Protein AF-A0A3M2JNF5-F1 (afdb_monomer)

Sequence (57 aa):
GLGREIATLVNEKMAPGMYEVQWDGRDDTGKPVSSGVYLYRLKAGDFTATRKMILMR

Solvent-accessible surface area (backbone atoms only — not comparable to full-atom values): 4207 Å² total; per-residue (Å²): 132,84,82,78,90,55,61,83,92,77,94,74,91,76,75,96,79,89,85,86,84,84,85,88,52,44,31,78,85,72,47,76,57,81,69,45,81,43,78,50,75,53,75,58,90,91,48,73,49,77,49,81,45,77,47,81,128

Secondary structure (DSSP, 8-state):
-PPPP---S--SPPPSS-------SB-TTSPBPPSEEEEEEEEETTEEEEEEEEE--

Structure (mmCIF, N/CA/C/O backbone):
data_AF-A0A3M2JNF5-F1
#
_entry.id   AF-A0A3M2JNF5-F1
#
loop_
_atom_site.group_PDB
_atom_site.id
_atom_site.type_symbol
_atom_site.label_atom_id
_atom_site.label_alt_id
_atom_site.label_comp_id
_atom_site.label_asym_id
_atom_site.label_entity_id
_atom_site.label_seq_id
_atom_site.pdbx_PDB_ins_code
_atom_site.Cartn_x
_atom_site.Cartn_y
_atom_site.Cartn_z
_atom_site.occupancy
_atom_site.B_iso_or_equiv
_atom_site.auth_seq_id
_atom_site.auth_comp_id
_atom_site.auth_asym_id
_atom_site.auth_atom_id
_atom_site.pdbx_PDB_model_num
ATOM 1 N N . GLY A 1 1 ? 10.146 -3.959 15.482 1.00 49.22 1 GLY A N 1
ATOM 2 C CA . GLY A 1 1 ? 9.006 -4.886 15.357 1.00 49.22 1 GLY A CA 1
ATOM 3 C C . GLY A 1 1 ? 8.643 -4.977 13.896 1.00 49.22 1 GLY A C 1
ATOM 4 O O . GLY A 1 1 ? 8.527 -3.932 13.270 1.00 49.22 1 GLY A O 1
ATOM 5 N N . LEU A 1 2 ? 8.583 -6.183 13.333 1.00 65.06 2 LEU A N 1
ATOM 6 C CA . LEU A 1 2 ? 8.266 -6.382 11.917 1.00 65.06 2 LEU A CA 1
ATOM 7 C C . LEU A 1 2 ? 6.800 -5.994 11.677 1.00 65.06 2 LEU A C 1
ATOM 9 O O . LEU A 1 2 ? 5.925 -6.397 12.441 1.00 65.06 2 LEU A O 1
ATOM 13 N N . GLY A 1 3 ? 6.549 -5.165 10.663 1.00 78.69 3 GLY A N 1
ATOM 14 C CA . GLY A 1 3 ? 5.189 -4.852 10.232 1.00 78.69 3 GLY A CA 1
ATOM 15 C C . GLY A 1 3 ? 4.462 -6.124 9.795 1.00 78.69 3 GLY A C 1
ATOM 16 O O . GLY A 1 3 ? 5.089 -7.064 9.310 1.00 78.69 3 GLY A O 1
ATOM 17 N N . ARG A 1 4 ? 3.144 -6.159 9.986 1.00 90.25 4 ARG A N 1
ATOM 18 C CA . ARG A 1 4 ? 2.288 -7.252 9.523 1.00 90.25 4 ARG A CA 1
ATOM 19 C C . ARG A 1 4 ? 1.778 -6.923 8.122 1.00 90.25 4 ARG A C 1
ATOM 21 O O . ARG A 1 4 ? 1.244 -5.836 7.917 1.00 90.25 4 ARG A O 1
ATOM 28 N N . GLU A 1 5 ? 1.926 -7.857 7.188 1.00 94.50 5 GLU A N 1
ATOM 29 C CA . GLU A 1 5 ? 1.240 -7.782 5.897 1.00 94.50 5 GLU A CA 1
ATOM 30 C C . GLU A 1 5 ? -0.270 -7.929 6.119 1.00 94.50 5 GLU A C 1
ATOM 32 O O . GLU A 1 5 ? -0.713 -8.801 6.871 1.00 94.50 5 GLU A O 1
ATOM 37 N N . ILE A 1 6 ? -1.042 -7.006 5.545 1.00 96.88 6 ILE A N 1
ATOM 38 C CA . ILE A 1 6 ? -2.490 -6.920 5.762 1.00 96.88 6 ILE A CA 1
ATOM 39 C C . ILE A 1 6 ? -3.255 -7.526 4.593 1.00 96.88 6 ILE A C 1
ATOM 41 O O . ILE A 1 6 ? -4.160 -8.324 4.821 1.00 96.88 6 ILE A O 1
ATOM 45 N N . ALA A 1 7 ? -2.909 -7.122 3.372 1.00 96.94 7 ALA A N 1
ATOM 46 C CA . ALA A 1 7 ? -3.552 -7.599 2.164 1.00 96.94 7 ALA A CA 1
ATOM 47 C C . ALA A 1 7 ? -2.597 -7.539 0.970 1.00 96.94 7 ALA A C 1
A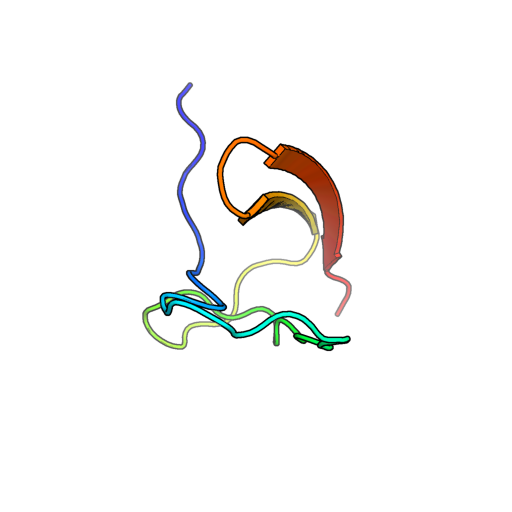TOM 49 O O . ALA A 1 7 ? -1.790 -6.605 0.869 1.00 96.94 7 ALA A O 1
ATOM 50 N N . THR A 1 8 ? -2.754 -8.474 0.035 1.00 97.00 8 THR A N 1
ATOM 51 C CA . THR A 1 8 ? -2.140 -8.413 -1.296 1.00 97.00 8 THR A CA 1
ATOM 52 C C . THR A 1 8 ? -3.192 -8.025 -2.332 1.00 97.00 8 THR A C 1
ATOM 54 O O . THR A 1 8 ? -4.079 -8.807 -2.652 1.00 97.00 8 THR A O 1
ATOM 57 N N . LEU A 1 9 ? -3.090 -6.812 -2.885 1.00 96.62 9 LEU A N 1
ATOM 58 C CA . LEU A 1 9 ? -4.100 -6.288 -3.820 1.00 96.62 9 LEU A CA 1
ATOM 59 C C . LEU A 1 9 ? -3.903 -6.767 -5.264 1.00 96.62 9 LEU A C 1
ATOM 61 O O . LEU A 1 9 ? -4.866 -6.898 -6.009 1.00 96.62 9 LEU A O 1
ATOM 65 N N . VAL A 1 10 ? -2.651 -6.999 -5.667 1.00 96.31 10 VAL A N 1
ATOM 66 C CA . VAL A 1 10 ? -2.274 -7.481 -7.002 1.00 96.31 10 VAL A CA 1
ATOM 67 C C . VAL A 1 10 ? -1.116 -8.459 -6.843 1.00 96.31 10 VAL A C 1
ATOM 69 O O . VAL A 1 10 ? -0.108 -8.121 -6.223 1.00 96.31 10 VAL A O 1
ATOM 72 N N . ASN A 1 11 ? -1.250 -9.656 -7.417 1.00 94.56 11 ASN A N 1
ATOM 73 C CA . ASN A 1 11 ? -0.219 -10.699 -7.401 1.00 94.56 11 ASN A CA 1
ATOM 74 C C . ASN A 1 11 ? -0.023 -11.328 -8.789 1.00 94.56 11 ASN A C 1
ATOM 76 O O . ASN A 1 11 ? 0.000 -12.547 -8.952 1.00 94.56 11 ASN A O 1
ATOM 80 N N . GLU A 1 12 ? 0.072 -10.489 -9.816 1.00 93.81 12 GLU A N 1
ATOM 81 C CA . GLU A 1 12 ? 0.233 -10.934 -11.197 1.00 93.81 12 GLU A CA 1
ATOM 82 C C . GLU A 1 12 ? 1.200 -10.042 -11.977 1.00 93.81 12 GLU A C 1
ATOM 84 O O . GLU A 1 12 ? 1.522 -8.920 -11.579 1.00 93.81 12 GLU A O 1
ATOM 89 N N . LYS A 1 13 ? 1.691 -10.562 -13.106 1.00 93.00 13 LYS A N 1
ATOM 90 C CA . LYS A 1 13 ? 2.472 -9.770 -14.057 1.00 93.00 13 LYS A CA 1
ATOM 91 C C . LYS A 1 13 ? 1.508 -8.992 -14.941 1.00 93.00 13 LYS A C 1
ATOM 93 O O . LYS A 1 13 ? 0.747 -9.592 -15.692 1.00 93.00 13 LYS A O 1
ATOM 98 N N . MET A 1 14 ? 1.594 -7.671 -14.888 1.00 94.44 14 MET A N 1
ATOM 99 C CA . MET A 1 14 ? 0.795 -6.784 -15.728 1.00 94.44 14 MET A CA 1
ATOM 100 C C . MET A 1 14 ? 1.626 -6.311 -16.925 1.00 94.44 14 MET A C 1
ATOM 102 O O . MET A 1 14 ? 2.833 -6.085 -16.802 1.00 94.44 14 MET A O 1
ATOM 106 N N . ALA A 1 15 ? 0.992 -6.183 -18.090 1.00 95.31 15 ALA A N 1
ATOM 107 C CA . ALA A 1 15 ? 1.616 -5.558 -19.253 1.00 95.31 15 ALA A CA 1
ATOM 108 C C . ALA A 1 15 ? 1.855 -4.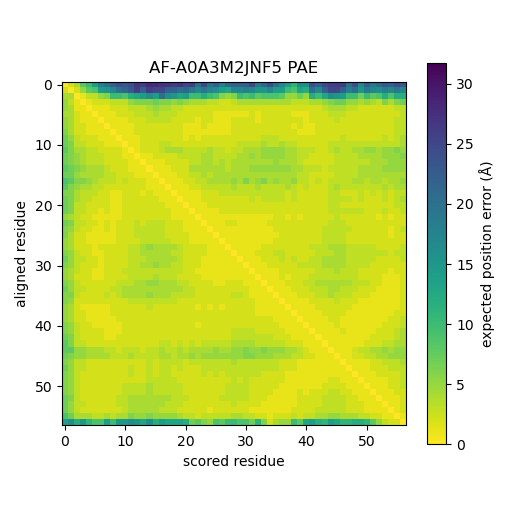054 -18.992 1.00 95.31 15 ALA A C 1
ATOM 110 O O . ALA A 1 15 ? 1.278 -3.490 -18.063 1.00 95.31 15 ALA A O 1
ATOM 111 N N . PRO A 1 16 ? 2.694 -3.368 -19.782 1.00 94.88 16 PRO A N 1
ATOM 112 C CA . PRO A 1 16 ? 2.813 -1.917 -19.681 1.00 94.88 16 PRO A CA 1
ATOM 113 C C . PRO A 1 16 ? 1.456 -1.233 -19.903 1.00 94.88 16 PRO A C 1
ATOM 115 O O . PRO A 1 16 ? 0.783 -1.490 -20.900 1.00 94.88 16 PRO A O 1
ATOM 118 N N . GLY A 1 17 ? 1.063 -0.355 -18.981 1.00 95.12 17 GLY A N 1
ATOM 119 C CA . GLY A 1 17 ? -0.233 0.313 -19.016 1.00 95.12 17 GLY A CA 1
ATOM 120 C C . GLY A 1 17 ? -0.514 1.113 -17.748 1.00 95.12 17 GLY A C 1
ATOM 121 O O . GLY A 1 17 ? 0.296 1.142 -16.821 1.00 95.12 17 GLY A O 1
ATOM 122 N N . MET A 1 18 ? -1.672 1.771 -17.728 1.00 95.62 18 MET A N 1
ATOM 123 C CA . MET A 1 18 ? -2.188 2.478 -16.557 1.00 95.62 18 MET A CA 1
ATOM 124 C C . MET A 1 18 ? -3.210 1.596 -15.848 1.00 95.62 18 MET A C 1
ATOM 126 O O . MET A 1 18 ? -4.111 1.060 -16.491 1.00 95.62 18 MET A O 1
ATOM 130 N N . TYR A 1 19 ? -3.077 1.478 -14.530 1.00 95.25 19 TYR A N 1
ATOM 131 C CA . TYR A 1 19 ? -3.939 0.644 -13.700 1.00 95.25 19 TYR A CA 1
ATOM 132 C C . TYR A 1 19 ? -4.352 1.398 -12.443 1.00 95.25 19 TYR A C 1
ATOM 134 O O . TYR A 1 19 ? -3.564 2.155 -11.873 1.00 95.25 19 TYR A O 1
ATOM 142 N N . GLU A 1 20 ? -5.578 1.148 -12.004 1.00 95.56 20 GLU A N 1
ATOM 143 C CA . GLU A 1 20 ? -6.122 1.645 -10.749 1.00 95.56 20 GLU A CA 1
ATOM 144 C C . GLU A 1 20 ? -6.496 0.451 -9.873 1.00 95.56 20 GLU A C 1
ATOM 146 O O . GLU A 1 20 ? -7.103 -0.512 -10.338 1.00 95.56 20 GLU A O 1
ATOM 151 N N . VAL A 1 21 ? -6.083 0.500 -8.609 1.00 95.19 21 VAL A N 1
ATOM 152 C CA . VAL A 1 21 ? -6.329 -0.557 -7.629 1.00 95.19 21 VAL A CA 1
ATOM 153 C C . VAL A 1 21 ? -6.850 0.102 -6.365 1.00 95.19 21 VAL A C 1
ATOM 155 O O . VAL A 1 21 ? -6.181 0.963 -5.791 1.00 95.19 21 VAL A O 1
ATOM 158 N N . GLN A 1 22 ? -8.030 -0.319 -5.922 1.00 95.31 22 GLN A N 1
ATOM 159 C CA . GLN A 1 22 ? -8.649 0.159 -4.696 1.00 95.31 22 GLN A CA 1
ATOM 160 C C . GLN A 1 22 ? -8.537 -0.909 -3.612 1.00 95.31 22 GLN A C 1
ATOM 162 O O . GLN A 1 22 ? -8.909 -2.061 -3.817 1.00 95.31 22 GLN A O 1
ATOM 167 N N . TRP A 1 23 ? -8.056 -0.511 -2.437 1.00 96.44 23 TRP A N 1
ATOM 168 C CA . TRP A 1 23 ? -8.192 -1.326 -1.238 1.00 96.44 23 TRP A CA 1
ATOM 169 C C . TRP A 1 23 ? -9.494 -0.978 -0.522 1.00 96.44 23 TRP A C 1
ATOM 171 O O . TRP A 1 23 ? -9.775 0.194 -0.276 1.00 96.44 23 TRP A O 1
ATOM 181 N N . ASP A 1 24 ? -10.269 -1.993 -0.159 1.00 96.12 24 ASP A N 1
ATOM 182 C CA . ASP A 1 24 ? -11.569 -1.849 0.504 1.00 96.12 24 ASP A CA 1
ATOM 183 C C . ASP A 1 24 ? -11.477 -1.837 2.043 1.00 96.12 24 ASP A C 1
ATOM 185 O O . ASP A 1 24 ? -12.494 -1.819 2.738 1.00 96.12 24 ASP A O 1
ATOM 189 N N . GLY A 1 25 ? -10.259 -1.848 2.593 1.00 96.94 25 GLY A N 1
ATOM 190 C CA . GLY A 1 25 ? -10.03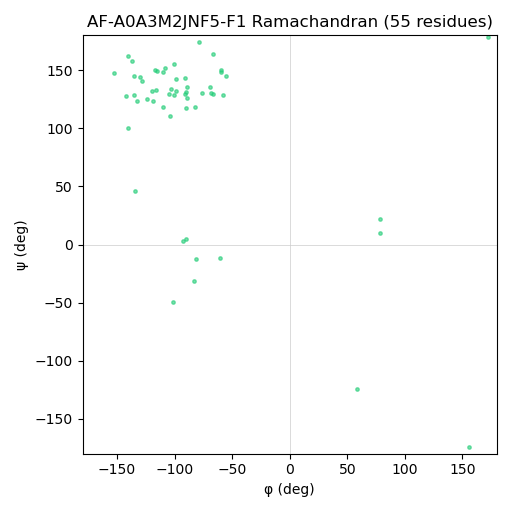3 -1.857 4.035 1.00 96.94 25 GLY A CA 1
ATOM 191 C C . GLY A 1 25 ? -10.219 -3.230 4.685 1.00 96.94 25 GLY A C 1
ATOM 192 O O . GLY A 1 25 ? -10.475 -3.291 5.892 1.00 96.94 25 GLY A O 1
ATOM 193 N N . ARG A 1 26 ? -10.111 -4.329 3.925 1.00 97.56 26 ARG A N 1
ATOM 194 C CA . ARG A 1 26 ? -10.116 -5.705 4.449 1.00 97.56 26 ARG A CA 1
ATOM 195 C C . ARG A 1 26 ? -8.742 -6.365 4.381 1.00 97.56 26 ARG A C 1
ATOM 197 O O . ARG A 1 26 ? -7.917 -6.018 3.543 1.00 97.56 26 ARG A O 1
ATOM 204 N N . ASP A 1 27 ? -8.485 -7.302 5.285 1.00 97.25 27 ASP A N 1
ATOM 205 C CA . ASP A 1 27 ? -7.327 -8.193 5.193 1.00 97.25 27 ASP A CA 1
ATOM 206 C C . ASP A 1 27 ? -7.559 -9.333 4.183 1.00 97.25 27 ASP A C 1
ATOM 208 O O . ASP A 1 27 ? -8.671 -9.509 3.679 1.00 97.25 27 ASP A O 1
ATOM 212 N N . ASP A 1 28 ? -6.530 -10.144 3.920 1.00 96.81 28 ASP A N 1
ATOM 213 C CA . ASP A 1 28 ? -6.613 -11.293 2.995 1.00 96.81 28 ASP A CA 1
ATOM 214 C C . ASP A 1 28 ? -7.642 -12.366 3.413 1.00 96.81 28 ASP A C 1
ATOM 216 O O . ASP A 1 28 ? -7.973 -13.256 2.631 1.00 96.81 28 ASP A O 1
ATOM 220 N N . THR A 1 29 ? -8.183 -12.302 4.637 1.00 97.00 29 THR A N 1
ATOM 221 C CA . THR A 1 29 ? -9.267 -13.188 5.100 1.00 97.00 29 THR A CA 1
ATOM 222 C C . THR A 1 29 ? -10.660 -12.589 4.886 1.00 97.00 29 THR A C 1
ATOM 224 O O . THR A 1 29 ? -11.661 -13.180 5.294 1.00 97.00 29 THR A O 1
ATOM 227 N N . GLY A 1 30 ? -10.747 -11.405 4.270 1.00 96.94 30 GLY A N 1
ATOM 228 C CA . GLY A 1 30 ? -11.986 -10.661 4.053 1.00 96.94 30 GLY A CA 1
ATOM 229 C C . GLY A 1 30 ? -12.488 -9.913 5.293 1.00 96.94 30 GLY A C 1
ATOM 230 O O . GLY A 1 30 ? -13.613 -9.393 5.290 1.00 96.94 30 GLY A O 1
ATOM 231 N N . LYS A 1 31 ? -11.693 -9.832 6.368 1.00 97.94 31 LYS A N 1
ATOM 232 C CA . LYS A 1 31 ? -12.096 -9.149 7.605 1.00 97.94 31 LYS A CA 1
ATOM 233 C C . LYS A 1 31 ? -11.722 -7.670 7.552 1.00 97.94 31 LYS A C 1
ATOM 235 O O . LYS A 1 31 ? -10.603 -7.340 7.173 1.00 97.94 31 LYS A O 1
ATOM 240 N N . PRO A 1 32 ? -12.621 -6.759 7.959 1.00 97.56 32 PRO A N 1
ATOM 241 C CA . PRO A 1 32 ? -12.332 -5.331 7.939 1.00 97.56 32 PRO A CA 1
ATOM 242 C C . PRO A 1 32 ? -11.275 -4.971 8.994 1.00 97.56 32 PRO A C 1
ATOM 244 O O . PRO A 1 32 ? -11.382 -5.383 10.151 1.00 97.56 32 PRO A O 1
ATOM 247 N N . VAL A 1 33 ? -10.297 -4.142 8.629 1.00 97.00 33 VAL A N 1
ATOM 248 C CA . VAL A 1 33 ? -9.228 -3.678 9.533 1.00 97.00 33 VAL A CA 1
ATOM 249 C C . VAL A 1 33 ? -9.496 -2.272 10.067 1.00 97.00 33 VAL A C 1
ATOM 251 O O . VAL A 1 33 ? -10.254 -1.507 9.471 1.00 97.00 33 VAL A O 1
ATOM 254 N N . SER A 1 34 ? -8.928 -1.923 11.222 1.00 96.75 34 SER A N 1
ATOM 255 C CA . SER A 1 34 ? -9.187 -0.647 11.908 1.00 96.75 34 SER A CA 1
ATOM 256 C C . SER A 1 34 ? -8.816 0.577 11.063 1.00 96.75 34 SER A C 1
ATOM 258 O O . SER A 1 34 ? -7.862 0.531 10.292 1.00 96.75 34 SER A O 1
ATOM 260 N N . SER A 1 35 ? -9.507 1.702 11.252 1.00 97.38 35 SER A N 1
ATOM 261 C CA . SER A 1 35 ? -9.061 2.988 10.698 1.00 97.38 35 SER A CA 1
ATOM 262 C C . SER A 1 35 ? -7.636 3.309 11.160 1.00 97.38 35 SER A C 1
ATOM 264 O O . SER A 1 35 ? -7.252 2.973 12.283 1.00 97.38 35 SER A O 1
ATOM 266 N N . GLY A 1 36 ? -6.841 3.946 10.304 1.00 96.31 36 GLY A N 1
ATOM 267 C CA . GLY A 1 36 ? -5.453 4.261 10.627 1.00 96.31 36 GLY A CA 1
ATOM 268 C C . GLY A 1 36 ? -4.554 4.438 9.412 1.00 96.31 36 GLY A C 1
ATOM 269 O O . GLY A 1 36 ? -5.003 4.445 8.266 1.00 96.31 36 GLY A O 1
ATOM 270 N N . VAL A 1 37 ? -3.260 4.598 9.688 1.00 96.06 37 VAL A N 1
ATOM 271 C CA . VAL A 1 37 ? -2.226 4.720 8.658 1.00 96.06 37 VAL A CA 1
ATOM 272 C C . VAL A 1 37 ? -1.706 3.337 8.294 1.00 96.06 37 VAL A C 1
ATOM 274 O O . VAL A 1 37 ? -1.214 2.605 9.150 1.00 96.06 37 VAL A O 1
ATOM 277 N N . TYR A 1 38 ? -1.747 3.033 7.005 1.00 96.06 38 TYR A N 1
ATOM 278 C CA . TYR A 1 38 ? -1.202 1.823 6.410 1.00 96.06 38 TYR A CA 1
ATOM 279 C C . TYR A 1 38 ? -0.056 2.181 5.467 1.00 96.06 38 TYR A C 1
ATOM 281 O O . TYR A 1 38 ? -0.033 3.254 4.861 1.00 96.06 38 TYR A O 1
ATOM 289 N N . LEU A 1 39 ? 0.912 1.279 5.347 1.00 96.88 39 LEU A N 1
ATOM 290 C CA . LEU A 1 39 ? 1.954 1.360 4.330 1.00 96.88 39 LEU A CA 1
ATOM 291 C C . LEU A 1 39 ? 1.632 0.358 3.233 1.00 96.88 3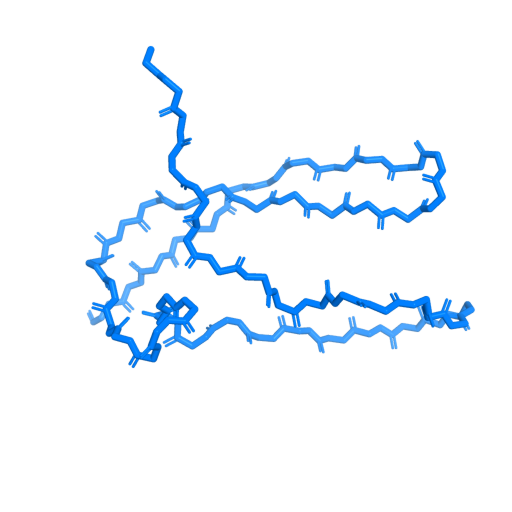9 LEU A C 1
ATOM 293 O O . LEU A 1 39 ? 1.346 -0.798 3.533 1.00 96.88 39 LEU A O 1
ATOM 297 N N . TYR A 1 40 ? 1.734 0.787 1.980 1.00 96.06 40 TYR A N 1
ATOM 298 C CA . TYR A 1 40 ? 1.693 -0.120 0.839 1.00 96.06 40 TYR A CA 1
ATOM 299 C C . TYR A 1 40 ? 3.012 -0.070 0.077 1.00 96.06 40 TYR A C 1
ATOM 301 O O . TYR A 1 40 ? 3.696 0.960 0.047 1.00 96.06 40 TYR A O 1
ATOM 309 N N . ARG A 1 41 ? 3.361 -1.198 -0.544 1.00 96.25 41 ARG A N 1
ATOM 310 C CA . ARG A 1 41 ? 4.544 -1.353 -1.389 1.00 96.25 41 ARG A CA 1
ATOM 311 C C . ARG A 1 41 ? 4.106 -1.720 -2.802 1.00 96.25 41 ARG A C 1
ATOM 313 O O . ARG A 1 41 ? 3.440 -2.728 -2.989 1.00 96.25 41 ARG A O 1
ATOM 320 N N . LEU A 1 42 ? 4.519 -0.923 -3.783 1.00 96.00 42 LEU A N 1
ATOM 321 C CA . LEU A 1 42 ? 4.370 -1.223 -5.206 1.00 96.00 42 LEU A CA 1
ATOM 322 C C . LEU A 1 42 ? 5.703 -1.745 -5.741 1.00 96.00 42 LEU A C 1
ATOM 324 O O . LEU A 1 42 ? 6.729 -1.089 -5.543 1.00 96.00 42 LEU A O 1
ATOM 328 N N . LYS A 1 43 ? 5.685 -2.893 -6.423 1.00 95.75 43 LYS A N 1
ATOM 329 C CA . LYS A 1 43 ? 6.852 -3.472 -7.096 1.00 95.75 43 LYS A CA 1
ATOM 330 C C . LYS A 1 43 ? 6.543 -3.695 -8.577 1.00 95.75 43 LYS A C 1
ATOM 332 O O . LYS A 1 43 ? 5.577 -4.379 -8.893 1.00 95.75 43 LYS A O 1
ATOM 337 N N . ALA A 1 44 ? 7.371 -3.144 -9.463 1.00 94.56 44 ALA A N 1
ATOM 338 C CA . ALA A 1 44 ? 7.250 -3.284 -10.915 1.00 94.56 44 ALA A CA 1
ATOM 339 C C . ALA A 1 44 ? 8.646 -3.448 -11.540 1.00 94.56 44 ALA A C 1
ATOM 341 O O . ALA A 1 44 ? 9.388 -2.480 -11.689 1.00 94.56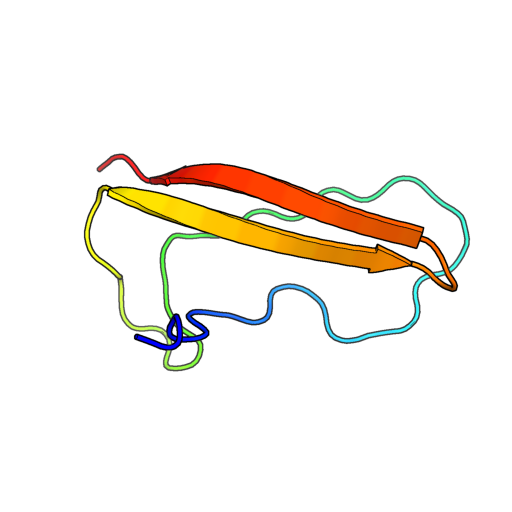 44 ALA A O 1
ATOM 342 N N . GLY A 1 45 ? 9.033 -4.687 -11.861 1.00 91.12 45 GLY A N 1
ATOM 343 C CA . GLY A 1 45 ? 10.419 -4.995 -12.236 1.00 91.12 45 GLY A CA 1
ATOM 344 C C . GLY A 1 45 ? 11.389 -4.606 -11.115 1.00 91.12 45 GLY A C 1
ATOM 345 O O . GLY A 1 45 ? 11.199 -5.017 -9.966 1.00 91.12 45 GLY A O 1
ATOM 346 N N . ASP A 1 46 ? 12.379 -3.777 -11.446 1.00 95.06 46 ASP A N 1
ATOM 347 C CA . ASP A 1 46 ? 13.368 -3.248 -10.495 1.00 95.06 46 ASP A CA 1
ATOM 348 C C . ASP A 1 46 ? 12.853 -2.041 -9.695 1.00 95.06 46 ASP A C 1
ATOM 350 O O . ASP A 1 46 ? 13.447 -1.643 -8.690 1.00 95.06 46 ASP A O 1
ATOM 354 N N . PHE A 1 47 ? 11.722 -1.455 -10.096 1.00 95.44 47 PHE A N 1
ATOM 355 C CA . PHE A 1 47 ? 11.117 -0.349 -9.370 1.00 95.44 47 PHE A CA 1
ATOM 356 C C . PHE A 1 47 ? 10.413 -0.851 -8.108 1.00 95.44 47 PHE A C 1
ATOM 358 O O . PHE A 1 47 ? 9.584 -1.763 -8.151 1.00 95.44 47 PHE A O 1
ATOM 365 N N . THR A 1 48 ? 10.707 -0.215 -6.973 1.00 97.31 48 THR A N 1
ATOM 366 C CA . THR A 1 48 ? 9.985 -0.416 -5.714 1.00 97.31 48 THR A CA 1
ATOM 367 C C . THR A 1 48 ? 9.690 0.931 -5.069 1.00 97.31 48 THR A C 1
ATOM 369 O O . THR A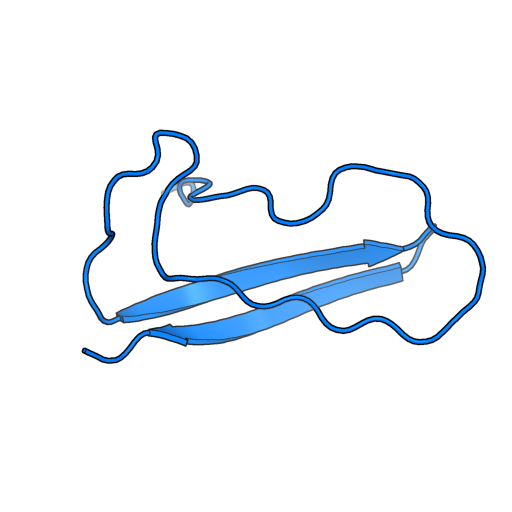 1 48 ? 10.596 1.729 -4.844 1.00 97.31 48 THR A O 1
ATOM 372 N N . ALA A 1 49 ? 8.429 1.167 -4.712 1.00 97.19 49 ALA A N 1
ATOM 373 C CA . ALA A 1 49 ? 8.011 2.347 -3.964 1.00 97.19 49 ALA A CA 1
ATOM 374 C C . ALA A 1 49 ? 7.189 1.945 -2.744 1.00 97.19 49 ALA A C 1
ATOM 376 O O . ALA A 1 49 ? 6.356 1.046 -2.813 1.00 97.19 49 ALA A O 1
ATOM 377 N N . THR A 1 50 ? 7.405 2.641 -1.628 1.00 97.31 50 THR A N 1
ATOM 378 C CA . THR A 1 50 ? 6.572 2.522 -0.427 1.00 97.31 50 THR A CA 1
ATOM 379 C C . THR A 1 50 ? 5.887 3.854 -0.172 1.00 97.31 50 THR A C 1
ATOM 381 O O . THR A 1 50 ? 6.534 4.901 -0.218 1.00 97.31 50 THR A O 1
ATOM 384 N N . ARG A 1 51 ? 4.580 3.831 0.085 1.00 97.38 51 ARG A N 1
ATOM 385 C CA . ARG A 1 51 ? 3.769 5.029 0.335 1.00 97.38 51 ARG A CA 1
ATOM 386 C C . ARG A 1 51 ? 2.811 4.787 1.500 1.00 97.38 51 ARG A C 1
ATOM 388 O O . ARG A 1 51 ? 2.525 3.646 1.859 1.00 97.38 51 ARG A O 1
ATOM 395 N N . LYS A 1 52 ? 2.358 5.881 2.113 1.00 96.38 52 LYS A N 1
ATOM 396 C CA . LYS A 1 52 ? 1.360 5.874 3.189 1.00 96.38 52 LYS A CA 1
ATOM 397 C C . LYS A 1 52 ? -0.040 6.017 2.600 1.00 96.38 52 LYS A C 1
ATOM 399 O O . LYS A 1 52 ? -0.233 6.777 1.657 1.00 96.38 52 LYS A O 1
ATOM 404 N N . MET A 1 53 ? -0.994 5.331 3.206 1.00 95.25 53 MET A N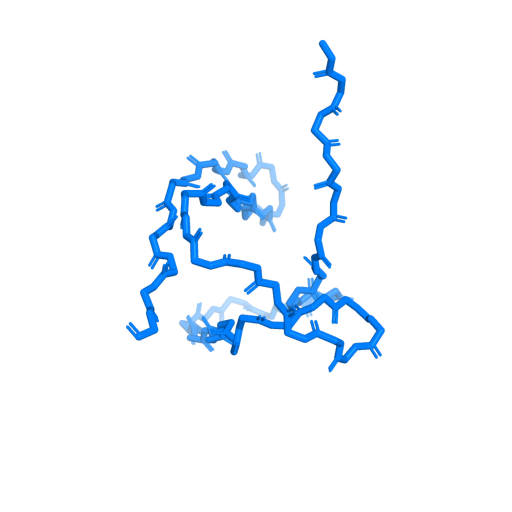 1
ATOM 405 C CA . MET A 1 53 ? -2.424 5.422 2.942 1.00 95.25 53 MET A CA 1
ATOM 406 C C . MET A 1 53 ? -3.148 5.618 4.273 1.00 95.25 53 MET A C 1
ATOM 408 O O . MET A 1 53 ? -2.727 5.071 5.292 1.00 95.25 53 MET A O 1
ATOM 412 N N . ILE A 1 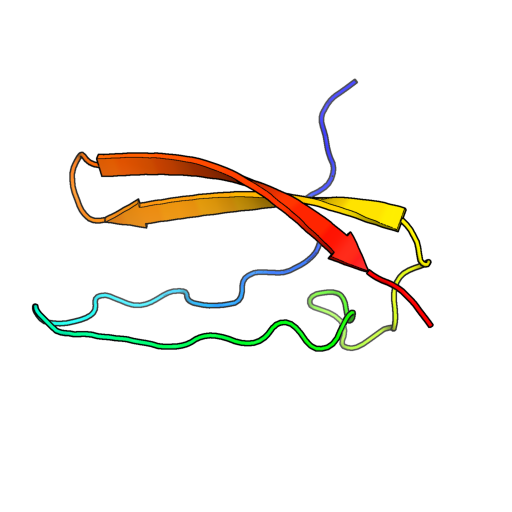54 ? -4.222 6.401 4.270 1.00 96.25 54 ILE A N 1
ATOM 413 C CA . ILE A 1 54 ? -5.066 6.609 5.447 1.00 96.25 54 ILE A CA 1
ATOM 414 C C . ILE A 1 54 ? -6.395 5.918 5.176 1.00 96.25 54 ILE A C 1
ATOM 416 O O . ILE A 1 54 ? -7.099 6.288 4.241 1.00 96.25 54 ILE A O 1
ATOM 420 N N . LEU A 1 55 ? -6.728 4.923 5.994 1.00 96.69 55 LEU A N 1
ATOM 421 C CA . LEU A 1 55 ? -8.058 4.331 6.012 1.00 96.69 55 LEU A CA 1
ATOM 422 C C . LEU A 1 55 ? -8.911 5.101 7.019 1.00 96.69 55 LEU A C 1
ATOM 424 O O . LEU A 1 55 ? -8.607 5.108 8.215 1.00 96.69 55 LEU A O 1
ATOM 428 N N . MET A 1 56 ? -9.968 5.736 6.525 1.00 93.31 56 MET A N 1
ATOM 429 C CA . MET A 1 56 ? -10.991 6.399 7.330 1.00 93.31 56 MET A CA 1
ATOM 430 C C . MET A 1 56 ? -12.295 5.604 7.227 1.00 93.31 56 MET A C 1
ATOM 432 O O . MET A 1 56 ? -12.5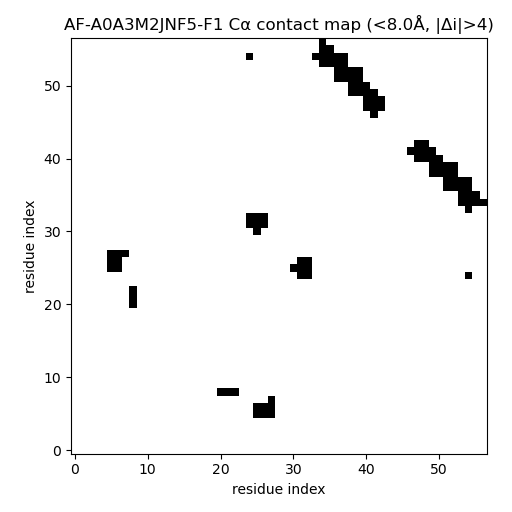48 4.971 6.204 1.00 93.31 56 MET A O 1
ATOM 436 N N . ARG A 1 57 ? -13.093 5.617 8.293 1.00 82.44 57 ARG A N 1
ATOM 437 C CA . ARG A 1 57 ? -14.432 5.022 8.354 1.00 82.44 57 ARG A CA 1
ATOM 438 C C . ARG A 1 57 ? -15.423 6.090 8.773 1.00 82.44 57 ARG A C 1
ATOM 440 O O . ARG A 1 57 ? -14.975 6.997 9.513 1.00 82.44 57 ARG A O 1
#

Radius of gyration: 12.6 Å; Cα contacts (8 Å, |Δi|>4): 52; chains: 1; bounding box: 28×20×35 Å

Foldseek 3Di:
DDDDQFDDQDDDQDDPDDDDTDDPQHGPVRHHDDWAKDWDWDDDPPDIDIDIDTDDD

pLDDT: mean 93.97, std 7.85, range [49.22, 97.94]

Nearest PDB structures (foldseek):
  8yka-assembly1_2  TM=4.391E-01  e=3.128E+00  Homo sapiens
  6v92-assembly1_L  TM=3.386E-01  e=7.145E+00  Saccharomyces cerevisiae S288C

Mean predicted aligned error: 3.25 Å